Protein AF-A0A830GJ24-F1 (afdb_monomer_lite)

Radius of gyration: 19.73 Å; chains: 1; bounding box: 46×28×59 Å

Organism: NCBI:txid1427151

Foldseek 3Di:
DPPPLDDQPPDPNDGDDPPPVVCVVVVVVVVVVVVVVVVCVLQDADPDDDDRPAPQLRVLVVQLVVLVVVLVVVLVNLQVVQVSVCVVPVVSNVVSVVVNVVSVVSSVVSVVVSVVRD

Sequence (118 aa):
MTKCFGKLYELRGVTYACSDTSNLREDFNNMIENIALVVNAVLQEGTTGAAPAIPAGAAAALAVGLAALGSGYAERGIGAAAVGAIAEDDSMFGRGLILTVLPETLVILALVVVFILG

InterPro domains:
  IPR002379 V-ATPase proteolipid subunit C-like domain [PF00137] (59-117)
  IPR035921 F/V-ATP synthase subunit C superfamily [G3DSA:1.20.120.610] (29-118)
  IPR035921 F/V-ATP synthase subunit C superfamily [SSF81333] (59-117)

pLDDT: mean 75.28, std 16.74, range [35.62, 93.31]

Structure (mmCIF, N/CA/C/O backbone):
data_AF-A0A830GJ24-F1
#
_entry.id   AF-A0A830GJ24-F1
#
loop_
_atom_site.group_PDB
_atom_site.id
_atom_site.type_symbol
_atom_site.label_atom_id
_atom_site.label_alt_id
_atom_site.label_comp_id
_atom_site.label_asym_id
_atom_site.label_entity_id
_atom_site.label_seq_id
_atom_site.pdbx_PDB_ins_code
_atom_site.Cartn_x
_atom_site.Cartn_y
_atom_site.Cartn_z
_atom_site.occupancy
_atom_site.B_iso_or_equiv
_atom_site.auth_seq_id
_atom_site.auth_comp_id
_atom_site.auth_asym_id
_atom_site.auth_atom_id
_atom_site.pdbx_PDB_model_num
ATOM 1 N N . MET A 1 1 ? -16.724 18.456 14.852 1.00 35.62 1 MET A N 1
ATOM 2 C CA . MET A 1 1 ? -17.265 17.333 15.652 1.00 35.62 1 MET A CA 1
ATOM 3 C C . MET A 1 1 ? -16.468 16.046 15.391 1.00 35.62 1 MET A C 1
ATOM 5 O O . MET A 1 1 ? -17.028 14.964 15.420 1.00 35.62 1 MET A O 1
ATOM 9 N N . THR A 1 2 ? -15.146 16.148 15.214 1.00 39.81 2 THR A N 1
ATOM 10 C CA . THR A 1 2 ? -14.181 15.036 15.251 1.00 39.81 2 THR A CA 1
ATOM 11 C C . THR A 1 2 ? -13.887 14.724 16.715 1.00 39.81 2 THR A C 1
ATOM 13 O O . THR A 1 2 ? -12.805 14.973 17.237 1.00 39.81 2 THR A O 1
ATOM 16 N N . LYS A 1 3 ? -14.929 14.294 17.435 1.00 40.25 3 LYS A N 1
ATOM 17 C CA . LYS A 1 3 ? -14.759 13.740 18.773 1.00 40.25 3 LYS A CA 1
ATOM 18 C C . LYS A 1 3 ? -13.951 12.469 18.571 1.00 40.25 3 LYS A C 1
ATOM 20 O O . LYS A 1 3 ? -14.477 11.500 18.034 1.00 40.25 3 LYS A O 1
ATOM 25 N N . CYS A 1 4 ? -12.670 12.540 18.924 1.00 47.41 4 CYS A N 1
ATOM 26 C CA . CYS A 1 4 ? -11.833 11.372 19.105 1.00 47.41 4 CYS A CA 1
ATOM 27 C C . CYS A 1 4 ? -12.665 10.382 19.931 1.00 47.41 4 CYS A C 1
ATOM 29 O O . CYS A 1 4 ? -13.203 10.739 20.986 1.00 47.41 4 CYS A O 1
ATOM 31 N N . PHE A 1 5 ? -12.934 9.228 19.333 1.00 43.75 5 PHE A N 1
ATOM 32 C CA . PHE A 1 5 ? -13.828 8.244 19.897 1.00 43.75 5 PHE A CA 1
ATOM 33 C C . PHE A 1 5 ? -13.166 7.701 21.169 1.00 43.75 5 PHE A C 1
ATOM 35 O O . PHE A 1 5 ? -12.151 7.017 21.101 1.00 43.75 5 PHE A O 1
ATOM 42 N N . GLY A 1 6 ? -13.688 8.101 22.329 1.00 38.25 6 GLY A N 1
ATOM 43 C CA . GLY A 1 6 ? -13.131 7.750 23.631 1.00 38.25 6 GLY A CA 1
ATOM 44 C C . GLY A 1 6 ? -12.034 8.700 24.118 1.00 38.25 6 GLY A C 1
ATOM 45 O O . GLY A 1 6 ? -11.195 9.200 23.374 1.00 38.25 6 GLY A O 1
ATOM 46 N N . LYS A 1 7 ? -12.056 8.969 25.424 1.00 36.44 7 LYS A N 1
ATOM 47 C CA . LYS A 1 7 ? -10.940 9.574 26.155 1.00 36.44 7 LYS A CA 1
ATOM 48 C C . LYS A 1 7 ? -9.619 8.893 25.771 1.00 36.44 7 LYS A C 1
ATOM 50 O O . LYS A 1 7 ? -9.593 7.682 25.597 1.00 36.44 7 LYS A O 1
ATOM 55 N N . LEU A 1 8 ? -8.535 9.666 25.795 1.00 43.16 8 LEU A N 1
ATOM 56 C CA . LEU A 1 8 ? -7.165 9.193 26.003 1.00 43.16 8 LEU A CA 1
ATOM 57 C C . LEU A 1 8 ? -7.152 7.918 26.906 1.00 43.16 8 LEU A C 1
ATOM 59 O O . LEU A 1 8 ? -7.324 8.037 28.119 1.00 43.16 8 LEU A O 1
ATOM 63 N N . TYR A 1 9 ? -6.977 6.704 26.355 1.00 51.00 9 TYR A N 1
ATOM 64 C CA . TYR A 1 9 ? -6.524 5.519 27.106 1.00 51.00 9 TYR A CA 1
ATOM 65 C C . TYR A 1 9 ? -5.108 5.682 27.705 1.00 51.00 9 TYR A C 1
ATOM 67 O O . TYR A 1 9 ? -4.152 5.108 27.222 1.00 51.00 9 TYR A O 1
ATOM 75 N N . GLU A 1 10 ? -4.886 6.517 28.719 1.00 47.81 10 GLU A N 1
ATOM 76 C CA . GLU A 1 10 ? -3.554 6.715 29.324 1.00 47.81 10 GLU A CA 1
ATOM 77 C C . GLU A 1 10 ? -3.019 5.432 30.006 1.00 47.81 10 GLU A C 1
ATOM 79 O O . GLU A 1 10 ? -3.100 5.248 31.218 1.00 47.81 10 GLU A O 1
ATOM 84 N N . LEU A 1 11 ? -2.475 4.498 29.223 1.00 45.03 11 LEU A N 1
ATOM 85 C CA . LEU A 1 11 ? -1.766 3.322 29.712 1.00 45.03 11 LEU A CA 1
ATOM 86 C C . LEU A 1 11 ? -0.317 3.727 29.986 1.00 45.03 11 LEU A C 1
ATOM 88 O O . LEU A 1 11 ? 0.519 3.769 29.087 1.00 45.03 11 LEU A O 1
ATOM 92 N N . ARG A 1 12 ? -0.024 4.025 31.256 1.00 44.94 12 ARG A N 1
ATOM 93 C CA . ARG A 1 12 ? 1.337 4.265 31.772 1.00 44.94 12 ARG A CA 1
ATOM 94 C C . ARG A 1 12 ? 2.131 5.376 31.057 1.00 44.94 12 ARG A C 1
ATOM 96 O O . ARG A 1 12 ? 3.315 5.202 30.783 1.00 44.94 12 ARG A O 1
ATOM 103 N N . GLY A 1 13 ? 1.515 6.530 30.798 1.00 45.06 13 GLY A N 1
ATOM 104 C CA . GLY A 1 13 ? 2.253 7.727 30.366 1.00 45.06 13 GLY A CA 1
ATOM 105 C C . GLY A 1 13 ? 2.754 7.707 28.918 1.00 45.06 13 GLY A C 1
ATOM 106 O O . GLY A 1 13 ? 3.645 8.483 28.583 1.00 45.06 13 GLY A O 1
ATOM 107 N N . VAL A 1 14 ? 2.190 6.852 28.058 1.00 43.94 14 VAL A N 1
ATOM 108 C CA . VAL A 1 14 ? 2.473 6.850 26.615 1.00 43.94 14 VAL A CA 1
ATOM 109 C C . VAL A 1 14 ? 1.234 7.332 25.863 1.00 43.94 14 VAL A C 1
ATOM 111 O O . VAL A 1 14 ? 0.181 6.696 25.895 1.00 43.94 14 VAL A O 1
ATOM 114 N N . THR A 1 15 ? 1.351 8.491 25.220 1.00 48.97 15 THR A N 1
ATOM 115 C CA . THR A 1 15 ? 0.313 9.106 24.388 1.00 48.97 15 THR A CA 1
ATOM 116 C C . THR A 1 15 ? 0.258 8.379 23.045 1.00 48.97 15 THR A C 1
ATOM 118 O O . THR A 1 15 ? 1.222 8.387 22.288 1.00 48.97 15 THR A O 1
ATOM 121 N N . TYR A 1 16 ? -0.858 7.739 22.728 1.00 51.84 16 TYR A N 1
ATOM 122 C CA . TYR A 1 16 ? -1.175 7.265 21.377 1.00 51.84 16 TYR A CA 1
ATOM 123 C C . TYR A 1 16 ? -1.971 8.381 20.714 1.00 51.84 16 TYR A C 1
ATOM 125 O O . TYR A 1 16 ? -2.936 8.919 21.264 1.00 51.84 16 TYR A O 1
ATOM 133 N N . ALA A 1 17 ? -1.498 8.796 19.550 1.00 47.22 17 ALA A N 1
ATOM 134 C CA . ALA A 1 17 ? -2.066 9.920 18.844 1.00 47.22 17 ALA A CA 1
ATOM 135 C C . ALA A 1 17 ? -3.447 9.542 18.284 1.00 47.22 17 ALA A C 1
ATOM 137 O O . ALA A 1 17 ? -3.582 8.597 17.507 1.00 47.22 17 ALA A O 1
ATOM 138 N N . CYS A 1 18 ? -4.462 10.341 18.626 1.00 48.34 18 CYS A N 1
ATOM 139 C CA . CYS A 1 18 ? -5.523 10.658 17.671 1.00 48.34 18 CYS A CA 1
ATOM 140 C C . CYS A 1 18 ? -4.807 11.097 16.383 1.00 48.34 18 CYS A C 1
ATOM 142 O O . CYS A 1 18 ? -3.847 11.856 16.483 1.00 48.34 18 CYS A O 1
ATOM 144 N N . SER A 1 19 ? -5.196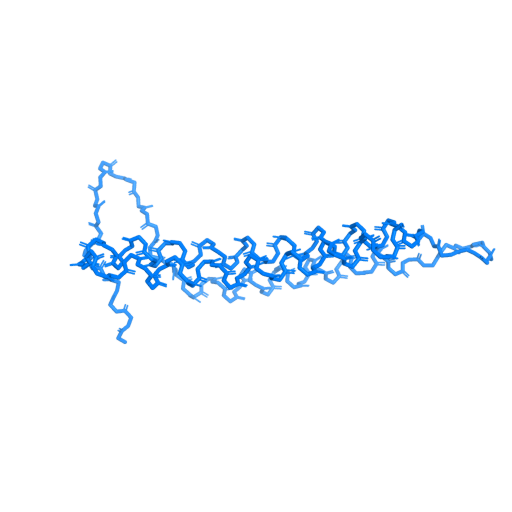 10.617 15.199 1.00 55.81 19 SER A N 1
ATOM 145 C CA . SER A 1 19 ? -4.571 11.069 13.947 1.00 55.81 19 SER A CA 1
ATOM 146 C C . SER A 1 19 ? -4.793 12.581 13.787 1.00 55.81 19 SER A C 1
ATOM 148 O O . SER A 1 19 ? -5.825 13.002 13.267 1.00 55.81 19 SER A O 1
ATOM 150 N N . ASP A 1 20 ? -3.852 13.393 14.271 1.00 51.78 20 ASP A N 1
ATOM 151 C CA . ASP A 1 20 ? -3.886 14.852 14.223 1.00 51.78 20 ASP A CA 1
ATOM 152 C C . ASP A 1 20 ? -3.816 15.300 12.758 1.00 51.78 20 ASP A C 1
ATOM 154 O O . ASP A 1 20 ? -2.757 15.356 12.131 1.00 51.78 20 ASP A O 1
ATOM 158 N N . THR A 1 21 ? -4.974 15.614 12.172 1.00 54.19 21 THR A N 1
ATOM 159 C CA . THR A 1 21 ? -5.084 16.067 10.776 1.00 54.19 21 THR A CA 1
ATOM 160 C C . THR A 1 21 ? -4.474 17.453 10.537 1.00 54.19 21 THR A C 1
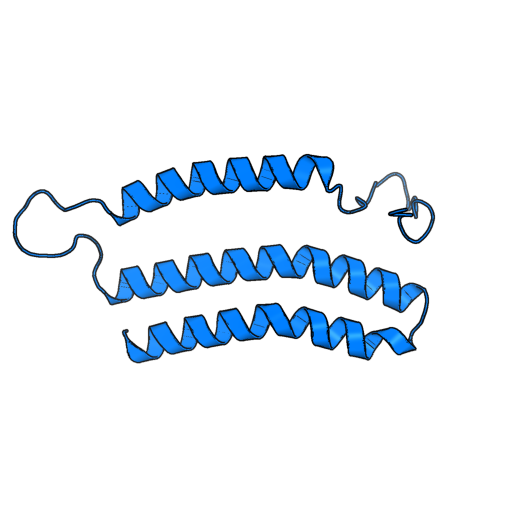ATOM 162 O O . THR A 1 21 ? -4.365 17.872 9.388 1.00 54.19 21 THR A O 1
ATOM 165 N N . SER A 1 22 ? -4.095 18.177 11.596 1.00 56.44 22 SER A N 1
ATOM 166 C CA . SER A 1 22 ? -3.407 19.474 11.521 1.00 56.44 22 SER A CA 1
ATOM 167 C C . SER A 1 22 ? -1.982 19.340 10.978 1.00 56.44 22 SER A C 1
ATOM 169 O O . SER A 1 22 ? -1.616 20.087 10.076 1.00 56.44 22 SER A O 1
ATOM 171 N N . ASN A 1 23 ? -1.221 18.346 11.447 1.00 60.31 23 ASN A N 1
ATOM 172 C CA . ASN A 1 23 ? 0.149 18.083 10.985 1.00 60.31 23 ASN A CA 1
ATOM 173 C C . ASN A 1 23 ? 0.185 17.193 9.733 1.00 60.31 23 ASN A C 1
ATOM 175 O O . ASN A 1 23 ? 1.137 17.244 8.964 1.00 60.31 23 ASN A O 1
ATOM 179 N N . LEU A 1 24 ? -0.890 16.444 9.457 1.00 68.06 24 LEU A N 1
ATOM 180 C CA . LEU A 1 24 ? -0.988 15.580 8.275 1.00 68.06 24 LEU A CA 1
ATOM 181 C C . LEU A 1 24 ? -0.903 16.365 6.950 1.00 68.06 24 LEU A C 1
ATOM 183 O O . LEU A 1 24 ? -0.407 15.845 5.954 1.00 68.06 24 LEU A O 1
ATOM 187 N N . ARG A 1 25 ? -1.364 17.627 6.932 1.00 70.12 25 ARG A N 1
ATOM 188 C CA . ARG A 1 25 ? -1.216 18.537 5.780 1.00 70.12 25 ARG A CA 1
ATOM 189 C C . ARG A 1 25 ? 0.247 18.932 5.570 1.00 70.12 25 ARG A C 1
ATOM 191 O O . ARG A 1 25 ? 0.687 18.977 4.426 1.00 70.12 25 ARG A O 1
ATOM 198 N N . GLU A 1 26 ? 0.983 19.209 6.645 1.00 72.69 26 GLU A N 1
ATOM 199 C CA . GLU A 1 26 ? 2.407 19.556 6.571 1.00 72.69 26 GLU A CA 1
ATOM 200 C C . GLU A 1 26 ? 3.258 18.341 6.199 1.00 72.69 26 GLU A C 1
ATOM 202 O O . GLU A 1 26 ? 4.066 18.440 5.283 1.00 72.69 26 GLU A O 1
ATOM 207 N N . ASP A 1 27 ? 3.004 17.172 6.794 1.00 74.44 27 ASP A N 1
ATOM 208 C CA . ASP A 1 27 ? 3.670 15.915 6.429 1.00 74.44 27 ASP A CA 1
ATOM 209 C C . ASP A 1 27 ? 3.466 15.568 4.951 1.00 74.44 27 ASP A C 1
ATOM 211 O O . ASP A 1 27 ? 4.405 15.146 4.279 1.00 74.44 27 ASP A O 1
ATOM 215 N N . PHE A 1 28 ? 2.256 15.768 4.420 1.00 76.12 28 PHE A N 1
ATOM 216 C CA . PHE A 1 28 ? 1.972 15.512 3.009 1.00 76.12 28 PHE A CA 1
ATOM 217 C C . PHE A 1 28 ? 2.642 16.542 2.093 1.00 76.12 28 PHE A C 1
ATOM 219 O O . PHE A 1 28 ? 3.177 16.165 1.056 1.00 76.12 28 PHE A O 1
ATOM 226 N N . ASN A 1 29 ? 2.678 17.822 2.480 1.00 79.88 29 ASN A N 1
ATOM 227 C CA . ASN A 1 29 ? 3.399 18.854 1.729 1.00 79.88 29 ASN A CA 1
ATOM 228 C C . ASN A 1 29 ? 4.914 18.573 1.713 1.00 79.88 29 ASN A C 1
ATOM 230 O O . ASN A 1 29 ? 5.520 18.578 0.645 1.00 79.88 29 ASN A O 1
ATOM 234 N N . ASN A 1 30 ? 5.500 18.221 2.861 1.00 81.38 30 ASN A N 1
ATOM 235 C CA . ASN A 1 30 ? 6.903 17.820 2.980 1.00 81.38 30 ASN A CA 1
ATOM 236 C C . ASN A 1 30 ? 7.191 16.551 2.158 1.00 81.38 30 ASN A C 1
ATOM 238 O O . ASN A 1 30 ? 8.230 16.438 1.509 1.00 81.38 30 ASN A O 1
ATOM 242 N N . MET A 1 31 ? 6.270 15.582 2.149 1.00 78.00 31 MET A N 1
ATOM 243 C CA . MET A 1 31 ? 6.395 14.371 1.335 1.00 78.00 31 MET A CA 1
ATOM 244 C C . MET A 1 31 ? 6.302 14.687 -0.163 1.00 78.00 31 MET A C 1
ATOM 246 O O . MET A 1 31 ? 7.084 14.139 -0.931 1.00 78.00 31 MET A O 1
ATOM 250 N N . ILE A 1 32 ? 5.425 15.605 -0.583 1.00 82.81 32 ILE A N 1
ATOM 251 C CA . ILE A 1 32 ? 5.329 16.079 -1.974 1.00 82.81 32 ILE A CA 1
ATOM 252 C C . ILE A 1 32 ? 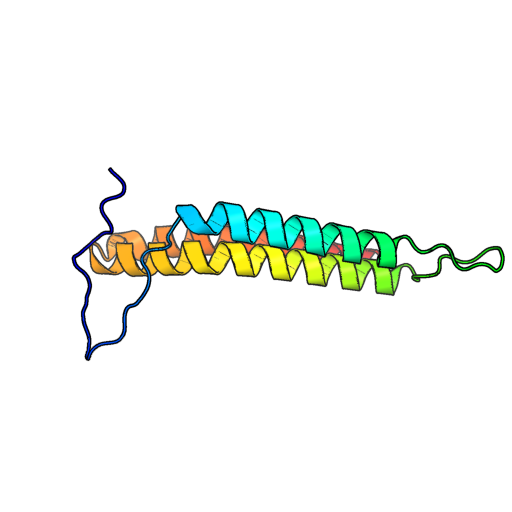6.614 16.789 -2.412 1.00 82.81 32 ILE A C 1
ATOM 254 O O . ILE A 1 32 ? 7.107 16.528 -3.510 1.00 82.81 32 ILE A O 1
ATOM 258 N N . GLU A 1 33 ? 7.186 17.652 -1.573 1.00 84.31 33 GLU A N 1
ATOM 259 C CA . GLU A 1 33 ? 8.446 18.336 -1.886 1.00 84.31 33 GLU A CA 1
ATOM 260 C C . GLU A 1 33 ? 9.613 17.345 -2.023 1.00 84.31 33 GLU A C 1
ATOM 262 O O . GLU A 1 33 ? 10.393 17.417 -2.976 1.00 84.31 33 GLU A O 1
ATOM 267 N N . ASN A 1 34 ? 9.682 16.342 -1.144 1.00 81.94 34 ASN A N 1
ATOM 268 C CA . ASN A 1 34 ? 10.662 15.259 -1.251 1.00 81.94 34 ASN A CA 1
ATOM 269 C C . ASN A 1 34 ? 10.405 14.345 -2.465 1.00 81.94 34 ASN A C 1
ATOM 271 O O . ASN A 1 34 ? 11.351 13.842 -3.071 1.00 81.94 34 ASN A O 1
ATOM 275 N N . ILE A 1 35 ? 9.148 14.152 -2.872 1.00 83.19 35 ILE A N 1
ATOM 276 C CA . ILE A 1 35 ? 8.798 13.427 -4.101 1.00 83.19 35 ILE A CA 1
ATOM 277 C C . ILE A 1 35 ? 9.277 14.198 -5.335 1.00 83.19 35 ILE A C 1
ATOM 279 O O . ILE A 1 35 ? 9.800 13.574 -6.254 1.00 83.19 35 ILE A O 1
ATOM 283 N N . ALA A 1 36 ? 9.173 15.530 -5.366 1.00 80.81 36 ALA A N 1
ATOM 284 C CA . ALA A 1 36 ? 9.683 16.334 -6.481 1.00 80.81 36 ALA A CA 1
ATOM 285 C C . ALA A 1 36 ? 11.203 16.160 -6.674 1.00 80.81 36 ALA A C 1
ATOM 287 O O . ALA A 1 36 ? 11.682 16.071 -7.807 1.00 80.81 36 ALA A O 1
ATOM 288 N N . LEU A 1 37 ? 11.955 16.024 -5.575 1.00 82.31 37 LEU A N 1
ATOM 289 C CA . LEU A 1 37 ? 13.378 15.672 -5.609 1.00 82.31 37 LEU A CA 1
ATOM 290 C C . LEU A 1 37 ? 13.608 14.288 -6.248 1.00 82.31 37 LEU A C 1
ATOM 292 O O . LEU A 1 37 ? 14.468 14.144 -7.118 1.00 82.31 37 LEU A O 1
ATOM 296 N N . VAL A 1 38 ? 12.823 13.280 -5.853 1.00 80.19 38 VAL A N 1
ATOM 297 C CA . VAL A 1 38 ? 12.898 11.913 -6.405 1.00 80.19 38 VAL A CA 1
ATOM 298 C C . VAL A 1 38 ? 12.512 11.880 -7.889 1.00 80.19 38 VAL A C 1
ATOM 300 O O . VAL A 1 38 ? 13.164 11.198 -8.675 1.00 80.19 38 VAL A O 1
ATOM 303 N N . VAL A 1 39 ? 11.504 12.651 -8.302 1.00 79.75 39 VAL A N 1
ATOM 304 C CA . VAL A 1 39 ? 11.079 12.767 -9.706 1.00 79.75 39 VAL A CA 1
ATOM 305 C C . VAL A 1 39 ? 12.195 13.352 -10.570 1.00 79.75 39 VAL A C 1
ATOM 307 O O . VAL A 1 39 ? 12.482 12.807 -11.633 1.00 79.75 39 VAL A O 1
ATOM 310 N N . ASN A 1 40 ? 12.886 14.393 -10.102 1.00 79.31 40 ASN A N 1
ATOM 311 C CA . ASN A 1 40 ? 14.034 14.951 -10.823 1.00 79.31 40 ASN A CA 1
ATOM 312 C C . ASN A 1 40 ? 15.181 13.938 -10.986 1.00 79.31 40 ASN A C 1
ATOM 314 O O . ASN A 1 40 ? 15.846 13.938 -12.018 1.00 79.31 40 ASN A O 1
ATOM 318 N N . ALA A 1 41 ? 15.395 13.058 -10.002 1.00 74.94 41 ALA A N 1
ATOM 319 C CA . ALA A 1 41 ? 16.378 11.977 -10.100 1.00 74.94 41 ALA A CA 1
ATOM 320 C C . ALA A 1 41 ? 15.944 10.864 -11.077 1.00 74.94 41 ALA A C 1
ATOM 322 O O . ALA A 1 41 ? 16.779 10.299 -11.777 1.00 74.94 41 ALA A O 1
ATOM 323 N N . VAL A 1 42 ? 14.644 10.560 -11.163 1.00 72.69 42 VAL A N 1
ATOM 324 C CA . VAL A 1 42 ? 14.089 9.568 -12.108 1.00 72.69 42 VAL A CA 1
ATOM 325 C C . VAL A 1 42 ? 14.104 10.074 -13.554 1.00 72.69 42 VAL A C 1
ATOM 327 O O . VAL A 1 42 ? 14.328 9.289 -14.473 1.00 72.69 42 VAL A O 1
ATOM 330 N N . LEU A 1 43 ? 13.888 11.374 -13.766 1.00 71.69 43 LEU A N 1
ATOM 331 C CA . LEU A 1 43 ? 13.873 12.013 -15.089 1.00 71.69 43 LEU A CA 1
ATOM 332 C C . LEU A 1 43 ? 15.268 12.404 -15.598 1.00 71.69 43 LEU A C 1
ATOM 334 O O .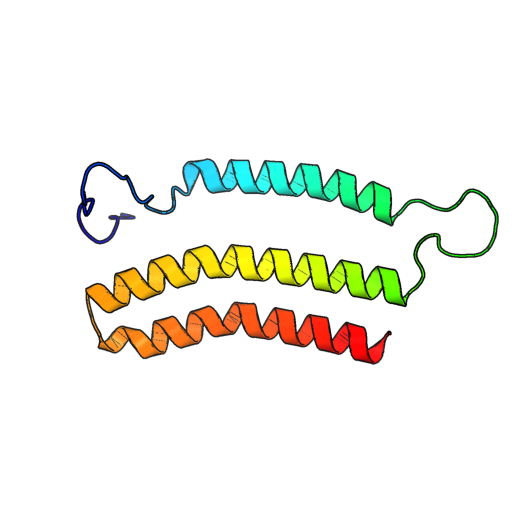 LEU A 1 43 ? 15.384 13.127 -16.586 1.00 71.69 43 LEU A O 1
ATOM 338 N N . GLN A 1 44 ? 16.333 11.964 -14.929 1.00 72.94 44 GLN A N 1
ATOM 339 C CA . GLN A 1 44 ? 17.689 12.340 -15.292 1.00 72.94 44 GLN A CA 1
ATOM 340 C C . GLN A 1 44 ? 18.071 11.692 -16.632 1.00 72.94 44 GLN A C 1
ATOM 342 O O . GLN A 1 44 ? 18.333 10.494 -16.714 1.00 72.94 44 GLN A O 1
ATOM 347 N N . GLU A 1 45 ? 18.090 12.479 -17.708 1.00 61.97 45 GLU A N 1
ATOM 348 C CA . GLU A 1 45 ? 18.593 12.034 -19.007 1.00 61.97 45 GLU A CA 1
ATOM 349 C C . GLU A 1 45 ? 20.112 11.823 -18.910 1.00 61.97 45 GLU A C 1
ATOM 351 O O . GLU A 1 45 ? 20.872 12.742 -18.596 1.00 61.97 45 GLU A O 1
ATOM 356 N N . GLY A 1 46 ? 20.574 10.594 -19.151 1.00 58.59 46 GLY A N 1
ATOM 357 C CA . GLY A 1 46 ? 22.002 10.295 -19.218 1.00 58.59 46 GLY A CA 1
ATOM 358 C C . GLY A 1 46 ? 22.650 11.076 -20.363 1.00 58.59 46 GLY A C 1
ATOM 359 O O . GLY A 1 46 ? 22.180 11.029 -21.497 1.00 58.59 46 GLY A O 1
ATOM 360 N N . THR A 1 47 ? 23.748 11.780 -20.088 1.00 54.06 47 THR A N 1
ATOM 361 C CA . THR A 1 47 ? 24.450 12.690 -21.015 1.00 54.06 47 THR A CA 1
ATOM 362 C C . THR A 1 47 ? 25.189 12.000 -22.174 1.00 54.06 47 THR A C 1
ATOM 364 O O . THR A 1 47 ? 26.099 12.576 -22.769 1.00 54.06 47 THR A O 1
ATOM 367 N N . THR A 1 48 ? 24.796 10.788 -22.568 1.00 49.22 48 THR A N 1
ATOM 368 C CA . THR A 1 48 ? 25.377 10.066 -23.709 1.00 49.22 48 THR A CA 1
ATOM 369 C C . THR A 1 48 ? 24.281 9.334 -24.478 1.00 49.22 48 THR A C 1
ATOM 371 O O . THR A 1 48 ? 23.635 8.443 -23.939 1.00 49.22 48 THR A O 1
ATOM 374 N N . GLY A 1 49 ? 24.071 9.749 -25.730 1.00 55.66 49 GLY A N 1
ATOM 375 C CA . GLY A 1 49 ? 22.940 9.407 -26.591 1.00 55.66 49 GLY A CA 1
ATOM 376 C C . GLY A 1 49 ? 22.408 7.966 -26.549 1.00 55.66 49 GLY A C 1
ATOM 377 O O . GLY A 1 49 ? 23.154 6.996 -26.634 1.00 55.66 49 GLY A O 1
ATOM 378 N N . ALA A 1 50 ? 21.073 7.907 -26.580 1.00 58.62 50 ALA A N 1
ATOM 379 C CA . ALA A 1 50 ? 20.213 6.825 -27.073 1.00 58.62 50 ALA A CA 1
ATOM 380 C C . ALA A 1 50 ? 19.788 5.679 -26.131 1.00 58.62 50 ALA A C 1
ATOM 382 O O . ALA A 1 50 ? 19.154 4.742 -26.612 1.00 58.62 50 ALA A O 1
ATOM 383 N N . ALA A 1 51 ? 19.988 5.768 -24.813 1.00 56.81 51 ALA A N 1
ATOM 384 C CA . ALA A 1 51 ? 19.300 4.873 -23.873 1.00 56.81 51 ALA A CA 1
ATOM 385 C C . ALA A 1 51 ? 18.691 5.648 -22.690 1.00 56.81 51 ALA A C 1
ATOM 387 O O . ALA A 1 51 ? 19.352 6.542 -22.158 1.00 56.81 51 ALA A O 1
ATOM 388 N N . PRO A 1 52 ? 17.452 5.333 -22.259 1.00 65.19 52 PRO A N 1
ATOM 389 C CA . PRO A 1 52 ? 16.905 5.891 -21.027 1.00 65.19 52 PRO A CA 1
ATOM 390 C C . PRO A 1 52 ? 17.800 5.499 -19.839 1.00 65.19 52 PRO A C 1
ATOM 392 O O . PRO A 1 52 ? 18.183 4.336 -19.712 1.00 65.19 52 PRO A O 1
ATOM 395 N N . ALA A 1 53 ? 18.137 6.464 -18.973 1.00 69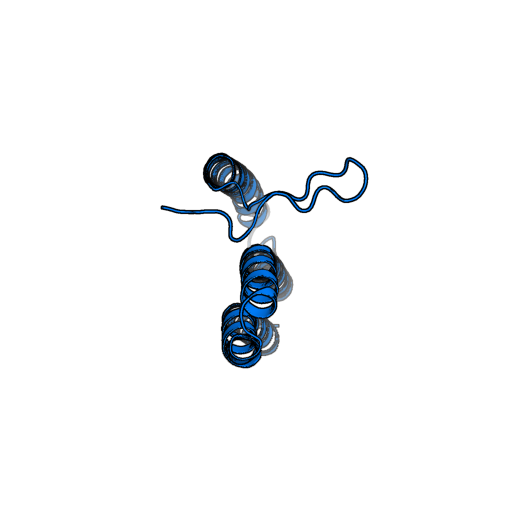.06 53 ALA A N 1
ATOM 396 C CA . ALA A 1 53 ? 19.004 6.241 -17.806 1.00 69.06 53 ALA A CA 1
ATOM 397 C C . ALA A 1 53 ? 18.423 5.213 -16.818 1.00 69.06 53 ALA A C 1
ATOM 399 O O . ALA A 1 53 ? 19.165 4.545 -16.101 1.00 69.06 53 ALA A O 1
ATOM 400 N N . ILE A 1 54 ? 17.095 5.058 -16.821 1.00 73.00 54 ILE A N 1
ATOM 401 C CA . ILE A 1 54 ? 16.372 4.018 -16.098 1.00 73.00 54 ILE A CA 1
ATOM 402 C C . ILE A 1 54 ? 15.796 3.028 -17.126 1.00 73.00 54 ILE A C 1
ATOM 404 O O . ILE A 1 54 ? 14.946 3.417 -17.932 1.00 73.00 54 ILE A O 1
ATOM 408 N N . PRO A 1 55 ? 16.215 1.748 -17.125 1.00 77.44 55 PRO A N 1
ATOM 409 C CA . PRO A 1 55 ? 15.604 0.731 -17.976 1.00 77.44 55 PRO A CA 1
ATOM 410 C C . PRO A 1 55 ? 14.141 0.495 -17.573 1.00 77.44 55 PRO A C 1
ATOM 412 O O . PRO A 1 55 ? 13.780 0.648 -16.405 1.00 77.44 55 PRO A O 1
ATOM 415 N N . ALA A 1 56 ? 13.302 0.074 -18.524 1.00 76.31 56 ALA A N 1
ATOM 416 C CA . ALA A 1 56 ? 11.855 -0.078 -18.327 1.00 76.31 56 ALA A CA 1
ATOM 417 C C . ALA A 1 56 ? 11.481 -0.906 -17.079 1.00 76.31 56 ALA A C 1
ATOM 419 O O . ALA A 1 56 ? 10.609 -0.498 -16.315 1.00 76.31 56 ALA A O 1
ATOM 420 N N . GLY A 1 57 ? 12.200 -2.001 -16.804 1.00 78.62 57 GLY A N 1
ATOM 421 C CA . GLY A 1 57 ? 11.976 -2.822 -15.608 1.00 78.62 57 GLY A CA 1
ATOM 422 C C . GLY A 1 57 ? 12.310 -2.111 -14.288 1.00 78.62 57 GLY A C 1
ATOM 423 O O . GLY A 1 57 ? 11.590 -2.262 -13.304 1.00 78.62 57 GLY A O 1
ATOM 424 N N . ALA A 1 58 ? 13.354 -1.275 -14.259 1.00 81.31 58 ALA A N 1
ATOM 425 C CA . ALA A 1 58 ? 13.700 -0.490 -13.071 1.00 81.31 58 ALA A CA 1
ATOM 426 C C . ALA A 1 58 ? 12.707 0.661 -12.840 1.00 81.31 58 ALA A C 1
ATOM 428 O O . ALA A 1 58 ? 12.353 0.947 -11.696 1.00 81.31 58 ALA A O 1
ATOM 429 N N . ALA A 1 59 ? 12.204 1.275 -13.916 1.00 80.62 59 ALA A N 1
ATOM 430 C CA . ALA A 1 59 ? 11.145 2.281 -13.836 1.00 80.62 59 ALA A CA 1
ATOM 431 C C . ALA A 1 59 ? 9.837 1.668 -13.310 1.00 80.62 59 ALA A C 1
ATOM 433 O O . ALA A 1 59 ? 9.182 2.254 -12.447 1.00 80.62 59 ALA A O 1
ATOM 434 N N . ALA A 1 60 ? 9.490 0.462 -13.771 1.00 82.06 60 ALA A N 1
ATOM 435 C CA . ALA A 1 60 ? 8.315 -0.267 -13.307 1.00 82.06 60 ALA A CA 1
ATOM 436 C C . ALA A 1 60 ? 8.439 -0.672 -11.822 1.00 82.06 60 ALA A C 1
ATOM 438 O O . ALA A 1 60 ? 7.503 -0.469 -11.047 1.00 82.06 60 ALA A O 1
ATOM 439 N N . ALA A 1 61 ? 9.610 -1.158 -11.390 1.00 84.62 61 ALA A N 1
ATOM 440 C CA . ALA A 1 61 ? 9.867 -1.495 -9.988 1.00 84.62 61 ALA A CA 1
ATOM 441 C C . ALA A 1 61 ? 9.784 -0.269 -9.057 1.00 84.62 61 ALA A C 1
ATOM 443 O O . ALA A 1 61 ? 9.193 -0.351 -7.978 1.00 84.62 61 ALA A O 1
ATOM 444 N N . LEU A 1 62 ? 10.317 0.884 -9.483 1.00 85.94 62 LEU A N 1
ATOM 445 C CA . LEU A 1 62 ? 10.187 2.142 -8.740 1.00 85.94 62 LEU A CA 1
ATOM 446 C C . LEU A 1 62 ? 8.733 2.614 -8.646 1.00 85.94 62 LEU A C 1
ATOM 448 O O . LEU A 1 62 ? 8.301 3.038 -7.573 1.00 85.94 62 LEU A O 1
ATOM 452 N N . ALA A 1 63 ? 7.967 2.511 -9.735 1.00 84.88 63 ALA A N 1
ATOM 453 C CA . ALA A 1 63 ? 6.554 2.880 -9.745 1.00 84.88 63 ALA A CA 1
ATOM 454 C C . ALA A 1 63 ? 5.733 2.033 -8.756 1.00 84.88 63 ALA A C 1
ATOM 456 O O . ALA A 1 63 ? 4.925 2.583 -8.006 1.00 84.88 63 ALA A O 1
ATOM 457 N N . VAL A 1 64 ? 5.980 0.719 -8.685 1.00 90.69 64 VAL A N 1
ATOM 458 C CA . VAL A 1 64 ? 5.315 -0.163 -7.707 1.00 90.69 64 VAL A CA 1
ATOM 459 C C . VAL A 1 64 ? 5.762 0.125 -6.281 1.00 90.69 64 VAL A C 1
ATOM 461 O O . VAL A 1 64 ? 4.918 0.170 -5.389 1.00 90.69 64 VAL A O 1
ATOM 464 N N . GLY A 1 65 ? 7.052 0.381 -6.055 1.00 89.56 65 GLY A N 1
ATOM 465 C CA . GLY A 1 65 ? 7.559 0.768 -4.737 1.00 89.56 65 GLY A CA 1
ATOM 466 C C . GLY A 1 65 ? 6.908 2.052 -4.211 1.00 89.56 65 GLY A C 1
ATOM 467 O O . GLY A 1 65 ? 6.492 2.102 -3.054 1.00 89.56 65 GLY A O 1
ATOM 468 N N . LEU A 1 66 ? 6.748 3.065 -5.069 1.00 88.12 66 LEU A N 1
ATOM 469 C CA . LEU A 1 66 ? 6.065 4.317 -4.724 1.00 88.12 66 LEU A CA 1
ATOM 470 C C . LEU A 1 66 ? 4.558 4.119 -4.502 1.00 88.12 66 LEU A C 1
ATOM 472 O O . LEU A 1 66 ? 4.007 4.668 -3.547 1.00 88.12 66 LEU A O 1
ATOM 476 N N . ALA A 1 67 ? 3.899 3.305 -5.332 1.00 88.94 67 ALA A N 1
ATOM 477 C CA . ALA A 1 67 ? 2.487 2.965 -5.156 1.00 88.94 67 ALA A CA 1
ATOM 478 C C . ALA A 1 67 ? 2.232 2.221 -3.830 1.00 88.94 67 ALA A C 1
ATOM 480 O O . ALA A 1 67 ? 1.293 2.559 -3.109 1.00 88.94 67 ALA A O 1
ATOM 481 N N . ALA A 1 68 ? 3.096 1.262 -3.477 1.00 90.44 68 ALA A N 1
ATOM 482 C CA . ALA A 1 68 ? 3.025 0.512 -2.222 1.00 90.44 68 ALA A CA 1
ATOM 483 C C . ALA A 1 68 ? 3.323 1.386 -0.991 1.00 90.44 68 ALA A C 1
ATOM 485 O O . ALA A 1 68 ? 2.688 1.231 0.052 1.00 90.44 68 ALA A O 1
ATOM 486 N N . LEU A 1 69 ? 4.249 2.345 -1.104 1.00 89.81 69 LEU A N 1
ATOM 487 C CA . LEU A 1 69 ? 4.488 3.319 -0.035 1.00 89.81 69 LEU A CA 1
ATOM 488 C C . LEU A 1 69 ? 3.258 4.203 0.216 1.00 89.81 69 LEU A C 1
ATOM 490 O O . LEU A 1 69 ? 2.898 4.455 1.367 1.00 89.81 69 LEU A O 1
ATOM 494 N N . GLY A 1 70 ? 2.598 4.653 -0.854 1.00 87.69 70 GLY A N 1
ATOM 495 C CA . GLY A 1 70 ? 1.383 5.462 -0.761 1.00 87.69 70 GLY A CA 1
ATOM 496 C C . GLY A 1 70 ? 0.194 4.701 -0.166 1.00 87.69 70 GLY A C 1
ATOM 497 O O . GLY A 1 70 ? -0.513 5.241 0.687 1.00 87.69 70 GLY A O 1
ATOM 498 N N . SER A 1 71 ? -0.015 3.442 -0.562 1.00 90.38 71 SER A N 1
ATOM 499 C CA . SER A 1 71 ? -1.109 2.618 -0.029 1.00 90.38 71 SER A CA 1
ATOM 500 C C . SER A 1 71 ? -0.914 2.279 1.452 1.00 90.38 71 SER A C 1
ATOM 502 O O . SER A 1 71 ? -1.854 2.436 2.231 1.00 90.38 71 SER A O 1
ATOM 504 N N . GLY A 1 72 ? 0.307 1.922 1.871 1.00 88.44 72 GLY A N 1
ATOM 505 C CA . GLY A 1 72 ? 0.623 1.662 3.278 1.00 88.44 72 GLY A CA 1
ATOM 506 C C . GLY A 1 72 ? 0.456 2.910 4.150 1.00 88.44 72 GLY A C 1
ATOM 507 O O . GLY A 1 72 ? -0.004 2.833 5.292 1.00 88.44 72 GLY A O 1
ATOM 508 N N . TYR A 1 73 ? 0.743 4.094 3.595 1.00 85.69 73 TYR A N 1
ATOM 509 C CA . TYR A 1 73 ? 0.468 5.358 4.277 1.00 85.69 73 TYR A CA 1
ATOM 510 C C . TYR A 1 73 ? -1.034 5.616 4.462 1.00 85.69 73 TYR A C 1
ATOM 512 O O . TYR A 1 73 ? -1.433 6.170 5.485 1.00 85.69 73 TYR A O 1
ATOM 520 N N . ALA A 1 74 ? -1.879 5.223 3.508 1.00 85.62 74 ALA A N 1
ATOM 521 C CA . ALA A 1 74 ? -3.331 5.328 3.653 1.00 85.62 74 ALA A CA 1
ATOM 522 C C . ALA A 1 74 ? -3.877 4.304 4.667 1.00 85.62 74 ALA A C 1
ATOM 524 O O . ALA A 1 74 ? -4.720 4.639 5.504 1.00 85.62 74 ALA A O 1
ATOM 525 N N . GLU A 1 75 ? -3.359 3.076 4.641 1.00 88.81 75 GLU A N 1
ATOM 526 C CA . GLU A 1 75 ? -3.815 1.978 5.495 1.00 88.81 75 GLU A CA 1
ATOM 527 C C . GLU A 1 75 ? -3.596 2.254 6.987 1.00 88.81 75 GLU A C 1
ATOM 529 O O . GLU A 1 75 ? -4.473 1.946 7.795 1.00 88.81 75 GLU A O 1
ATOM 534 N N . ARG A 1 76 ? -2.501 2.928 7.366 1.00 85.69 76 ARG A N 1
ATOM 535 C CA . ARG A 1 76 ? -2.225 3.273 8.777 1.00 85.69 76 ARG A CA 1
ATOM 536 C C . ARG A 1 76 ? -3.381 4.033 9.449 1.00 85.69 76 ARG A C 1
ATOM 538 O O . ARG A 1 76 ? -3.666 3.818 10.623 1.00 85.69 76 ARG A O 1
ATOM 545 N N . GLY A 1 77 ? -4.058 4.913 8.705 1.00 84.25 77 GLY A N 1
ATOM 546 C CA . GLY A 1 77 ? -5.192 5.691 9.207 1.00 84.25 77 GLY A CA 1
ATOM 547 C C . GLY A 1 77 ? -6.485 4.880 9.226 1.00 84.25 77 GLY A C 1
ATOM 548 O O . GLY A 1 77 ? -7.252 4.959 10.186 1.00 84.25 77 GLY A O 1
ATOM 549 N N . ILE A 1 78 ? -6.700 4.062 8.194 1.00 86.62 78 ILE A N 1
ATOM 550 C CA . ILE A 1 78 ? -7.877 3.194 8.081 1.00 86.62 78 ILE A CA 1
ATOM 551 C C . ILE A 1 78 ? -7.857 2.126 9.181 1.00 86.62 78 ILE A C 1
ATOM 553 O O . ILE A 1 78 ? -8.874 1.924 9.839 1.00 86.62 78 ILE A O 1
ATOM 557 N N . GLY A 1 79 ? -6.706 1.502 9.446 1.00 86.75 79 GLY A N 1
ATOM 558 C CA . GLY A 1 79 ? -6.543 0.498 10.500 1.00 86.75 79 GLY A CA 1
ATOM 559 C C . GLY A 1 79 ? -6.763 1.068 11.903 1.00 86.75 79 GLY A C 1
ATOM 560 O O . GLY A 1 79 ? -7.488 0.473 12.699 1.00 86.75 79 GLY A O 1
ATOM 561 N N . ALA A 1 80 ? -6.222 2.257 12.192 1.00 84.62 80 ALA A N 1
ATOM 562 C CA . ALA A 1 80 ? -6.447 2.929 13.473 1.00 84.62 80 ALA A CA 1
ATOM 563 C C . ALA A 1 80 ? -7.932 3.280 13.693 1.00 84.62 80 ALA A C 1
ATOM 565 O O . ALA A 1 80 ? -8.463 3.074 14.785 1.00 84.62 80 ALA A O 1
ATOM 566 N N . ALA A 1 81 ? -8.622 3.757 12.651 1.00 83.44 81 ALA A N 1
ATOM 567 C CA . ALA A 1 81 ? -10.053 4.049 12.712 1.00 83.44 81 ALA A CA 1
ATOM 568 C C . ALA A 1 81 ? -10.912 2.775 12.819 1.00 83.44 81 ALA A C 1
ATOM 570 O O . ALA A 1 81 ? -11.884 2.755 13.573 1.00 83.44 81 ALA A O 1
ATOM 571 N N . ALA A 1 82 ? -10.546 1.707 12.102 1.00 86.50 82 ALA A N 1
ATOM 572 C CA . ALA A 1 82 ? -11.261 0.435 12.110 1.00 86.50 82 ALA A CA 1
ATOM 573 C C . ALA A 1 82 ? -11.200 -0.243 13.485 1.00 86.50 82 ALA A C 1
ATOM 575 O O . ALA A 1 82 ? -12.242 -0.613 14.020 1.00 86.50 82 ALA A O 1
ATOM 576 N N . VAL A 1 83 ? -10.012 -0.350 14.094 1.00 85.38 83 VAL A N 1
ATOM 577 C CA . VAL A 1 83 ? -9.856 -0.937 15.439 1.00 85.38 83 VAL A CA 1
ATOM 578 C C . VAL A 1 83 ? -10.577 -0.094 16.497 1.00 85.38 83 VAL A C 1
ATOM 580 O O . VAL A 1 83 ? -11.204 -0.651 17.396 1.00 85.38 83 VAL A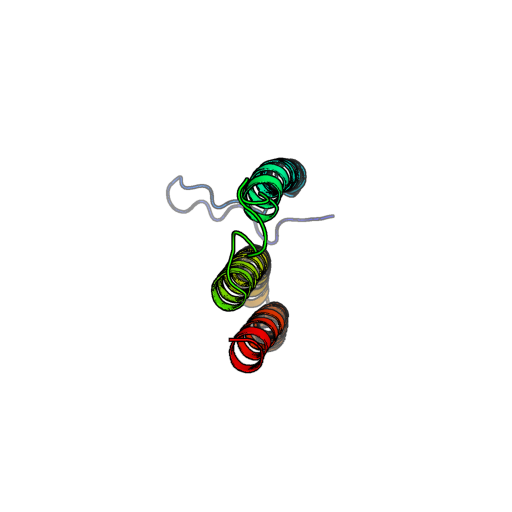 O 1
ATOM 583 N N . GLY A 1 84 ? -10.559 1.237 16.360 1.00 85.25 84 GLY A N 1
ATOM 584 C CA . GLY A 1 84 ? -11.318 2.136 17.233 1.00 85.25 84 GLY A CA 1
ATOM 585 C C . GLY A 1 84 ? -12.836 1.944 17.138 1.00 85.25 84 GLY A C 1
ATOM 586 O O . GLY A 1 84 ? -13.508 1.956 18.164 1.00 85.25 84 GLY A O 1
ATOM 587 N N . ALA A 1 85 ? -13.375 1.722 15.935 1.00 84.44 85 ALA A N 1
ATOM 588 C CA . ALA A 1 85 ? -14.801 1.459 15.727 1.00 84.44 85 ALA A CA 1
ATOM 589 C C . ALA A 1 85 ? -15.221 0.056 16.198 1.00 84.44 85 ALA A C 1
ATOM 591 O O . ALA A 1 85 ? -16.297 -0.093 16.768 1.00 84.44 85 ALA A O 1
ATOM 592 N N . ILE A 1 86 ? -14.363 -0.956 16.016 1.00 86.56 86 ILE A N 1
ATOM 593 C CA . ILE A 1 86 ? -14.588 -2.317 16.537 1.00 86.56 86 ILE A CA 1
ATOM 594 C C . ILE A 1 86 ? -14.663 -2.307 18.071 1.00 86.56 86 ILE A C 1
ATOM 596 O O . ILE A 1 86 ? -15.445 -3.050 18.647 1.00 86.56 86 ILE A O 1
ATOM 600 N N . ALA A 1 87 ? -13.896 -1.437 18.738 1.00 86.12 87 ALA A N 1
ATOM 601 C CA . ALA A 1 87 ? -13.960 -1.295 20.192 1.00 86.12 87 ALA A CA 1
ATOM 602 C C . ALA A 1 87 ? -15.296 -0.712 20.704 1.00 86.12 87 ALA A C 1
ATOM 604 O O . ALA A 1 87 ? -15.607 -0.881 21.882 1.00 86.12 87 ALA A O 1
ATOM 605 N N . GLU A 1 88 ? -16.065 -0.013 19.858 1.00 83.81 88 GLU A N 1
ATOM 606 C CA . GLU A 1 88 ? -17.418 0.461 20.189 1.00 83.81 88 GLU A CA 1
ATOM 607 C C . GLU A 1 88 ? -18.490 -0.572 19.823 1.00 83.81 88 GLU A C 1
ATOM 609 O O . GLU A 1 88 ? -19.406 -0.816 20.609 1.00 83.81 88 GLU A O 1
ATOM 614 N N . ASP A 1 89 ? -18.382 -1.163 18.632 1.00 86.50 89 ASP A N 1
ATOM 615 C CA . ASP A 1 89 ? -19.365 -2.093 18.086 1.00 86.50 89 ASP A CA 1
ATOM 616 C C . ASP A 1 89 ? -18.683 -3.179 17.237 1.00 86.50 89 ASP A C 1
ATOM 618 O O . ASP A 1 89 ? -18.158 -2.924 16.147 1.00 86.50 89 ASP A O 1
ATOM 622 N N . ASP A 1 90 ? -18.763 -4.424 17.711 1.00 85.94 90 ASP A N 1
ATOM 623 C CA . ASP A 1 90 ? -18.212 -5.607 17.041 1.00 85.94 90 ASP A CA 1
ATOM 624 C C . ASP A 1 90 ? -18.819 -5.834 15.642 1.00 85.94 90 ASP A C 1
ATOM 626 O O . ASP A 1 90 ? -18.185 -6.437 14.768 1.00 85.94 90 ASP A O 1
ATOM 630 N N . SER A 1 91 ? -20.027 -5.320 15.376 1.00 90.00 91 SER A N 1
ATOM 631 C CA . SER A 1 91 ? -20.667 -5.421 14.057 1.00 90.00 91 SER A CA 1
ATOM 632 C C . SER A 1 91 ? -19.934 -4.621 12.969 1.00 90.00 91 SER A C 1
ATOM 634 O O . SER A 1 91 ? -20.101 -4.893 11.773 1.00 90.00 91 SER A O 1
ATOM 636 N N . MET A 1 92 ? -19.061 -3.682 13.356 1.00 86.62 92 MET A N 1
ATOM 637 C CA . MET A 1 92 ? -18.258 -2.879 12.430 1.00 86.62 92 MET A CA 1
ATOM 638 C C . MET A 1 92 ? -17.008 -3.602 11.916 1.00 86.62 92 MET A C 1
ATOM 640 O O . MET A 1 92 ? -16.395 -3.116 10.962 1.00 86.62 92 MET A O 1
ATOM 644 N N . PHE A 1 93 ? -16.666 -4.785 12.445 1.00 88.75 93 PHE A N 1
ATOM 645 C CA . PHE A 1 93 ? -15.508 -5.577 12.007 1.00 88.75 93 PHE A CA 1
ATOM 646 C C . PHE A 1 93 ? -15.479 -5.801 10.488 1.00 88.75 93 PHE A C 1
ATOM 648 O O . PHE A 1 93 ? -14.475 -5.525 9.830 1.00 88.75 93 PHE A O 1
ATOM 655 N N . GLY A 1 94 ? -16.608 -6.214 9.901 1.00 91.75 94 GLY A N 1
ATOM 656 C CA . GLY A 1 94 ? -16.695 -6.469 8.460 1.00 91.75 94 GLY A CA 1
ATOM 657 C C . GLY A 1 94 ? -16.528 -5.208 7.606 1.00 91.75 94 GLY A C 1
ATOM 658 O O . GLY A 1 94 ? -15.920 -5.258 6.538 1.00 91.75 94 GLY A O 1
ATOM 659 N N . ARG A 1 95 ? -17.024 -4.055 8.080 1.00 89.81 95 ARG A N 1
ATOM 660 C CA . ARG A 1 95 ? -16.872 -2.768 7.376 1.00 89.81 95 ARG A CA 1
ATOM 661 C C . ARG A 1 95 ? -15.447 -2.237 7.507 1.00 89.81 95 ARG A C 1
ATOM 663 O O . ARG A 1 95 ? -14.920 -1.716 6.531 1.00 89.81 95 ARG A O 1
ATOM 670 N N . GLY A 1 96 ? -14.813 -2.416 8.665 1.00 88.62 96 GLY A N 1
ATOM 671 C CA . GLY A 1 96 ? -13.397 -2.108 8.869 1.00 88.62 96 GLY A CA 1
ATOM 672 C C . GLY A 1 96 ? -12.501 -2.901 7.918 1.00 88.62 96 GLY A C 1
ATOM 673 O O . GLY A 1 96 ? -11.662 -2.311 7.243 1.00 88.62 96 GLY A O 1
ATOM 674 N N . LEU A 1 97 ? -12.763 -4.206 7.780 1.00 89.88 97 LEU A N 1
ATOM 675 C CA . LEU A 1 97 ? -12.036 -5.081 6.858 1.00 89.88 97 LEU A CA 1
ATOM 676 C C . LEU A 1 97 ? -12.232 -4.676 5.386 1.00 89.88 97 LEU A C 1
ATOM 678 O O . LEU A 1 97 ? -11.283 -4.671 4.610 1.00 89.88 97 LEU A O 1
ATOM 682 N N . ILE A 1 98 ? -13.447 -4.283 4.984 1.00 92.81 98 ILE A N 1
ATOM 683 C CA . ILE A 1 98 ? -13.702 -3.845 3.601 1.00 92.81 98 ILE A CA 1
ATOM 684 C C . ILE A 1 98 ? -12.943 -2.554 3.254 1.00 92.81 98 ILE A C 1
ATOM 686 O O . ILE A 1 98 ? -12.523 -2.374 2.113 1.00 92.81 98 ILE A O 1
ATOM 690 N N . LEU A 1 99 ? -12.761 -1.652 4.224 1.00 90.44 99 LEU A N 1
ATOM 691 C CA . LEU A 1 99 ? -12.086 -0.373 4.002 1.00 90.44 99 LEU A CA 1
ATOM 692 C C . LEU A 1 99 ? -10.564 -0.524 3.897 1.00 90.44 99 LEU A C 1
ATOM 694 O O . LEU A 1 99 ? -9.955 0.224 3.136 1.00 90.44 99 LEU A O 1
ATOM 698 N N . THR A 1 100 ? -9.950 -1.484 4.599 1.00 89.69 100 THR A N 1
ATOM 699 C CA . THR A 1 100 ? -8.509 -1.784 4.460 1.00 89.69 100 THR A CA 1
ATOM 700 C C . THR A 1 100 ? -8.188 -2.510 3.154 1.00 89.69 100 THR A C 1
ATOM 702 O O . THR A 1 100 ? -7.100 -2.341 2.617 1.00 89.69 100 THR A O 1
ATOM 705 N N . VAL A 1 101 ? -9.145 -3.244 2.579 1.00 93.19 101 VAL A N 1
ATOM 706 C CA . VAL A 1 101 ? -8.968 -3.912 1.275 1.00 93.19 101 VAL A CA 1
ATOM 707 C C . VAL A 1 101 ? -8.925 -2.910 0.110 1.00 93.19 101 VAL A C 1
ATOM 709 O O . VAL A 1 101 ? -8.284 -3.168 -0.907 1.00 93.19 101 VAL A O 1
ATOM 712 N N . LEU A 1 102 ? -9.549 -1.731 0.231 1.00 91.38 102 LEU A N 1
ATOM 713 C CA . LEU A 1 102 ? -9.512 -0.707 -0.825 1.00 91.38 102 LEU A CA 1
ATOM 714 C C . LEU A 1 102 ? -8.078 -0.306 -1.242 1.00 91.38 102 LEU A C 1
ATOM 716 O O . LEU A 1 102 ? -7.778 -0.409 -2.435 1.00 91.38 102 LEU A O 1
ATOM 720 N N . PRO A 1 103 ? -7.170 0.111 -0.332 1.00 88.94 103 PRO A N 1
ATOM 721 C CA . PRO A 1 103 ? -5.781 0.404 -0.694 1.00 88.94 103 PRO A CA 1
ATOM 722 C C . PRO A 1 103 ? -4.987 -0.834 -1.142 1.00 88.94 103 PRO A C 1
ATOM 724 O O . PRO A 1 103 ? -4.088 -0.688 -1.970 1.00 88.94 103 PRO A O 1
ATOM 727 N N . GLU A 1 104 ? -5.334 -2.041 -0.676 1.00 91.19 104 GLU A N 1
ATOM 728 C CA . GLU A 1 104 ? -4.690 -3.294 -1.104 1.00 91.19 104 GLU A CA 1
ATOM 729 C C . GLU A 1 104 ? -4.895 -3.550 -2.605 1.00 91.19 104 GLU A C 1
ATOM 731 O O . GLU A 1 104 ? -3.943 -3.865 -3.326 1.00 91.19 104 GLU A O 1
ATOM 736 N N . THR A 1 105 ? -6.113 -3.329 -3.115 1.00 93.31 105 THR A N 1
ATOM 737 C CA . THR A 1 105 ? -6.407 -3.542 -4.543 1.00 93.31 105 THR A CA 1
ATOM 738 C C . THR A 1 105 ? -5.539 -2.683 -5.464 1.00 93.31 105 THR A C 1
ATOM 740 O O . THR A 1 105 ? -5.106 -3.168 -6.509 1.00 93.31 105 THR A O 1
ATOM 743 N N . LEU A 1 106 ? -5.205 -1.445 -5.075 1.00 91.50 106 LEU A N 1
ATOM 744 C CA . LEU A 1 106 ? -4.309 -0.596 -5.867 1.00 91.50 106 LEU A CA 1
ATOM 745 C C . LEU A 1 106 ? -2.884 -1.149 -5.941 1.00 91.50 106 LEU A C 1
ATOM 747 O O . LEU A 1 106 ? -2.262 -1.065 -7.000 1.00 91.50 106 LEU A O 1
ATOM 751 N N . VAL A 1 107 ? -2.373 -1.734 -4.855 1.00 92.19 107 VAL A N 1
ATOM 752 C CA . VAL A 1 107 ? -1.035 -2.350 -4.846 1.00 92.19 107 VAL A CA 1
ATOM 753 C C . VAL A 1 107 ? -0.999 -3.565 -5.758 1.00 92.19 107 VAL A C 1
ATOM 755 O O . VAL A 1 107 ? -0.048 -3.732 -6.521 1.00 92.19 107 VAL A O 1
ATOM 758 N N . ILE A 1 108 ? -2.047 -4.390 -5.724 1.00 92.75 108 ILE A N 1
ATOM 759 C CA . ILE A 1 108 ? -2.147 -5.562 -6.595 1.00 92.75 108 ILE A CA 1
ATOM 760 C C . ILE A 1 108 ? -2.202 -5.125 -8.066 1.00 92.75 108 ILE A C 1
ATOM 762 O O . ILE A 1 108 ? -1.481 -5.688 -8.888 1.00 92.75 108 ILE A O 1
ATOM 766 N N . LEU A 1 109 ? -2.976 -4.088 -8.411 1.00 92.00 109 LEU A N 1
ATOM 767 C CA . LEU A 1 109 ? -3.000 -3.552 -9.780 1.00 92.00 109 LEU A CA 1
ATOM 768 C C . LEU A 1 109 ? -1.631 -3.012 -10.220 1.00 92.00 109 LEU A C 1
ATOM 770 O O . LEU A 1 109 ? -1.221 -3.247 -11.356 1.00 92.00 109 LEU A O 1
ATOM 774 N N . ALA A 1 110 ? -0.898 -2.342 -9.329 1.00 90.00 110 ALA A N 1
ATOM 775 C CA . ALA A 1 110 ? 0.453 -1.868 -9.618 1.00 90.00 110 ALA A CA 1
ATOM 776 C C . ALA A 1 110 ? 1.433 -3.037 -9.849 1.00 90.00 110 ALA A C 1
ATOM 778 O O . ALA A 1 110 ? 2.205 -3.015 -10.809 1.00 90.00 110 ALA A O 1
ATOM 779 N N . LEU A 1 111 ? 1.361 -4.093 -9.030 1.00 91.06 111 LEU A N 1
ATOM 780 C CA . LEU A 1 111 ? 2.149 -5.317 -9.219 1.00 91.06 111 LEU A CA 1
ATOM 781 C C . LEU A 1 111 ? 1.861 -5.987 -10.567 1.00 91.06 111 LEU A C 1
ATOM 783 O O . LEU A 1 111 ? 2.796 -6.398 -11.252 1.00 91.06 111 LEU A O 1
ATOM 787 N N . VAL A 1 112 ? 0.593 -6.055 -10.984 1.00 92.44 112 VAL A N 1
ATOM 788 C CA . VAL A 1 112 ? 0.211 -6.610 -12.294 1.00 92.44 112 VAL A CA 1
ATOM 789 C C . VAL A 1 112 ? 0.867 -5.837 -13.442 1.00 92.44 112 VAL A C 1
ATOM 791 O O . VAL A 1 112 ? 1.342 -6.453 -14.393 1.00 92.44 112 VAL A O 1
ATOM 794 N N . VAL A 1 113 ? 0.968 -4.507 -13.349 1.00 88.56 113 VAL A N 1
ATOM 795 C CA . VAL A 1 113 ? 1.648 -3.688 -14.368 1.00 88.56 113 VAL A CA 1
ATOM 796 C C . VAL A 1 113 ? 3.135 -4.042 -14.480 1.00 88.56 113 VAL A C 1
ATOM 798 O O . VAL A 1 113 ? 3.642 -4.140 -15.596 1.00 88.56 113 VAL A O 1
ATOM 801 N N . VAL A 1 114 ? 3.826 -4.304 -13.364 1.00 88.44 114 VAL A N 1
ATOM 802 C CA . VAL A 1 114 ? 5.225 -4.780 -13.391 1.00 88.44 114 VAL A CA 1
ATOM 803 C C . VAL A 1 114 ? 5.352 -6.143 -14.056 1.00 88.44 114 VAL A C 1
ATOM 805 O O . VAL A 1 114 ? 6.287 -6.337 -14.816 1.00 88.44 114 VAL A O 1
ATOM 808 N N . PHE A 1 115 ? 4.420 -7.071 -13.838 1.00 87.31 115 PHE A N 1
ATOM 809 C CA . PHE A 1 115 ? 4.470 -8.378 -14.506 1.00 87.31 115 PHE A CA 1
ATOM 810 C C . PHE A 1 115 ? 4.189 -8.315 -16.012 1.00 87.31 115 PHE A C 1
ATOM 812 O O . PHE A 1 115 ? 4.597 -9.214 -16.739 1.00 87.31 115 PHE A O 1
ATOM 819 N N . ILE A 1 116 ? 3.472 -7.290 -16.478 1.00 87.44 116 ILE A N 1
ATOM 820 C CA . ILE A 1 116 ? 3.162 -7.105 -17.903 1.00 87.44 116 ILE A CA 1
ATOM 821 C C . ILE A 1 116 ? 4.285 -6.350 -18.630 1.00 87.44 116 ILE A C 1
ATOM 823 O O . ILE A 1 116 ? 4.549 -6.635 -19.796 1.00 87.44 116 ILE A O 1
ATOM 827 N N . LEU A 1 117 ? 4.902 -5.360 -17.975 1.00 79.00 117 LEU A N 1
ATOM 828 C CA . LEU A 1 117 ? 5.935 -4.497 -18.568 1.00 79.00 117 LEU A CA 1
ATOM 829 C C . LEU A 1 117 ? 7.375 -4.942 -18.272 1.00 79.00 117 LEU A C 1
ATOM 831 O O . LEU A 1 117 ? 8.296 -4.456 -18.932 1.00 79.00 117 LEU A O 1
ATOM 835 N N . GLY A 1 118 ? 7.564 -5.766 -17.242 1.00 68.75 118 GLY A N 1
ATOM 836 C CA . GLY A 1 118 ? 8.856 -6.270 -16.772 1.00 68.75 118 GLY A CA 1
ATOM 837 C C . GLY A 1 118 ? 9.354 -7.501 -17.507 1.00 68.75 118 GLY A C 1
ATOM 838 O O . GLY A 1 118 ? 8.550 -8.181 -18.181 1.00 68.75 118 GLY A O 1
#

Secondary structure (DSSP, 8-state):
----SSS---STT-PPPP--HHHHHHHHHHHHHHHHHHHHHHT---SSTTS-SS-HHHHHHHHHHHHHHHHHHHHHHHHHHHHHHHTT-GGGHHHHHHHHHHHHHHHHHHHHHHHHH-